Protein AF-A0A2K8U4D6-F1 (afdb_monomer)

Foldseek 3Di:
DKDWDPQADDPPDDPVSVVRTDIDDDPPPPPPPPPPPDPDDDDDDDDDDDPVVVVVCVVCVVVVVVVQPPHDDDDDDDDDDDDDVDDDPVNQVVVQVVVCVVPNPPGDD

Radius of gyration: 23.75 Å; Cα contacts (8 Å, |Δi|>4): 46; chains: 1; bounding box: 46×26×63 Å

Solvent-accessible surface area (backbone atoms only — not comparable to full-atom values): 7484 Å² total; per-residue (Å²): 116,81,44,77,42,96,84,32,48,77,80,92,63,57,85,86,48,49,86,46,54,44,76,39,74,57,80,75,71,76,71,67,71,79,76,71,79,63,85,68,94,69,83,83,88,87,79,91,72,55,78,67,55,52,50,53,49,62,72,43,42,68,59,52,54,62,74,39,66,98,58,87,87,82,89,85,84,84,86,87,86,84,44,92,94,57,76,51,70,68,60,51,51,55,50,31,60,51,37,38,74,78,38,81,88,44,64,86,132

Organism: NCBI:txid1166950

Sequence (109 aa):
MLERTLASAPWPCDLGGAPGVRLRVAPQSVTRPPQIANPGGLRRAVAALETHEVVDLAEAMDELIKAAVGHTLRLSMTVDLDREGGVSEEALAGVNAVLGKVKAGWVLR

Structure (mmCIF, N/CA/C/O backbone):
data_AF-A0A2K8U4D6-F1
#
_entry.id   AF-A0A2K8U4D6-F1
#
loop_
_atom_site.group_PDB
_atom_site.id
_atom_site.type_symbol
_atom_site.label_atom_id
_atom_site.label_alt_id
_atom_site.label_comp_id
_atom_site.label_asym_id
_atom_site.label_entity_id
_atom_site.label_seq_id
_atom_site.pdbx_PDB_ins_code
_atom_site.Cartn_x
_atom_site.Cartn_y
_atom_site.Cartn_z
_atom_site.occupancy
_atom_site.B_iso_or_equiv
_atom_site.auth_seq_id
_atom_site.auth_comp_id
_atom_site.auth_asym_id
_atom_site.auth_atom_id
_atom_site.pdbx_PDB_model_num
ATOM 1 N N . MET A 1 1 ? 6.760 -10.954 -28.968 1.00 49.69 1 MET A N 1
ATOM 2 C CA . MET A 1 1 ? 6.961 -11.847 -30.129 1.00 49.69 1 MET A CA 1
ATOM 3 C C . MET A 1 1 ? 6.772 -11.011 -31.389 1.00 49.69 1 MET A C 1
ATOM 5 O O . MET A 1 1 ? 5.790 -10.280 -31.451 1.00 49.69 1 MET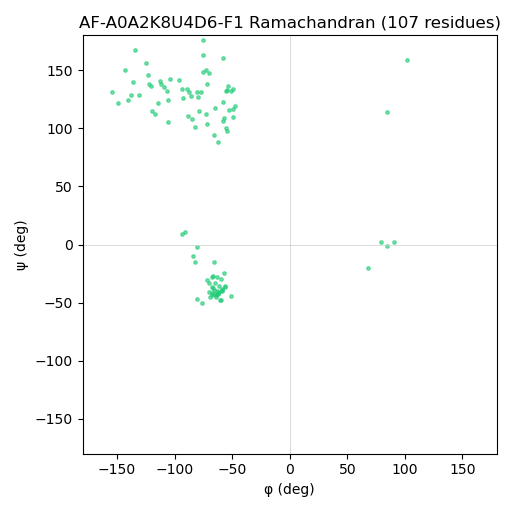 A O 1
ATOM 9 N N . LEU A 1 2 ? 7.741 -10.998 -32.310 1.00 56.66 2 LEU A N 1
ATOM 10 C CA . LEU A 1 2 ? 7.618 -10.273 -33.582 1.00 56.66 2 LEU A CA 1
ATOM 11 C C . LEU A 1 2 ? 7.070 -11.237 -34.631 1.00 56.66 2 LEU A C 1
ATOM 13 O O . LEU A 1 2 ? 7.641 -12.305 -34.835 1.00 56.66 2 LEU A O 1
ATOM 17 N N . GLU A 1 3 ? 5.984 -10.855 -35.294 1.00 66.75 3 GLU A N 1
ATOM 18 C CA . GLU A 1 3 ? 5.353 -11.676 -36.326 1.00 66.75 3 GLU A CA 1
ATOM 19 C C . GLU A 1 3 ? 5.506 -11.012 -37.697 1.00 66.75 3 GLU A C 1
ATOM 21 O O . GLU A 1 3 ? 5.421 -9.785 -37.848 1.00 66.75 3 GLU A O 1
ATOM 26 N N . ARG A 1 4 ? 5.760 -11.833 -38.721 1.00 63.94 4 ARG A N 1
ATOM 27 C CA . ARG A 1 4 ? 5.846 -11.366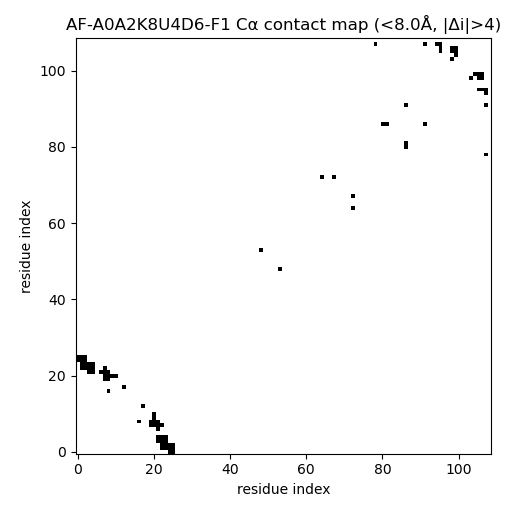 -40.108 1.00 63.94 4 ARG A CA 1
ATOM 28 C C . ARG A 1 4 ? 4.441 -11.124 -40.639 1.00 63.94 4 ARG A C 1
ATOM 30 O O . ARG A 1 4 ? 3.563 -11.972 -40.524 1.00 63.94 4 ARG A O 1
ATOM 37 N N . THR A 1 5 ? 4.237 -9.963 -41.248 1.00 62.34 5 THR A N 1
ATOM 38 C CA . THR A 1 5 ? 2.986 -9.676 -41.958 1.00 62.34 5 THR A CA 1
ATOM 39 C C . THR A 1 5 ? 2.913 -10.464 -43.270 1.00 62.34 5 THR A C 1
ATOM 41 O O . THR A 1 5 ? 3.942 -10.732 -43.885 1.00 62.34 5 THR A O 1
ATOM 44 N N . LEU A 1 6 ? 1.703 -10.810 -43.726 1.00 64.38 6 LEU A N 1
ATOM 45 C CA . LEU A 1 6 ? 1.466 -11.563 -44.975 1.00 64.38 6 LEU A CA 1
ATOM 46 C C . LEU A 1 6 ? 2.065 -10.895 -46.229 1.00 64.38 6 LEU A C 1
ATOM 48 O O . LEU A 1 6 ? 2.363 -11.578 -47.200 1.00 64.38 6 LEU A O 1
ATOM 52 N N . ALA A 1 7 ? 2.267 -9.575 -46.198 1.00 67.50 7 ALA A N 1
ATOM 53 C CA . ALA A 1 7 ? 2.873 -8.800 -47.282 1.00 67.50 7 ALA A CA 1
ATOM 54 C C . ALA A 1 7 ? 4.396 -8.599 -47.124 1.00 67.50 7 ALA A C 1
ATOM 56 O O . ALA A 1 7 ? 4.983 -7.779 -47.828 1.00 67.50 7 ALA A O 1
ATOM 57 N N . SER A 1 8 ? 5.031 -9.273 -46.161 1.00 72.69 8 SER A N 1
ATOM 58 C CA . SER A 1 8 ? 6.462 -9.133 -45.887 1.00 72.69 8 SER A CA 1
ATOM 59 C C . SER A 1 8 ? 7.286 -9.968 -46.865 1.00 72.69 8 SER A C 1
ATOM 61 O O . SER A 1 8 ? 7.033 -11.163 -47.035 1.00 72.69 8 SER A O 1
ATOM 63 N N . ALA A 1 9 ? 8.304 -9.352 -47.468 1.00 75.44 9 ALA A N 1
ATOM 64 C CA . ALA A 1 9 ? 9.280 -10.050 -48.299 1.00 75.44 9 ALA A CA 1
ATOM 65 C C . ALA A 1 9 ? 9.998 -11.179 -47.513 1.00 75.44 9 ALA A C 1
ATOM 67 O O . ALA A 1 9 ? 9.962 -11.193 -46.274 1.00 75.44 9 ALA A O 1
ATOM 68 N N . PRO A 1 10 ? 10.617 -12.163 -48.197 1.00 73.69 10 PRO A N 1
ATOM 69 C CA . PRO A 1 10 ? 11.362 -13.247 -47.558 1.00 73.69 10 PRO A CA 1
ATOM 70 C C . PRO A 1 10 ? 12.430 -12.717 -46.596 1.00 73.69 10 PRO A C 1
ATOM 72 O O . PRO A 1 10 ? 13.154 -11.788 -46.927 1.00 73.69 10 PRO A O 1
ATOM 75 N N . TRP A 1 11 ? 12.536 -13.326 -45.415 1.00 72.12 11 TRP A N 1
ATOM 76 C CA . TRP A 1 11 ? 13.659 -13.147 -44.496 1.00 72.12 11 TRP A CA 1
ATOM 77 C C . TRP A 1 11 ? 14.278 -14.526 -44.230 1.00 72.12 11 TRP A C 1
ATOM 79 O O . TRP A 1 11 ? 13.500 -15.467 -44.021 1.00 72.12 11 TRP A O 1
ATOM 89 N N . PRO A 1 12 ? 15.615 -14.672 -44.191 1.00 76.25 12 PRO A N 1
ATOM 90 C CA . PRO A 1 12 ? 16.633 -13.626 -44.374 1.00 76.25 12 PRO A CA 1
ATOM 91 C C . PRO A 1 12 ? 16.729 -13.095 -45.817 1.00 76.25 12 PRO A C 1
ATOM 93 O O . PRO A 1 12 ? 16.488 -13.837 -46.765 1.00 76.25 12 PRO A O 1
ATOM 96 N N . CYS A 1 13 ? 17.068 -11.810 -45.971 1.00 75.88 13 CYS A N 1
ATOM 97 C CA . CYS A 1 13 ? 17.332 -11.155 -47.259 1.00 75.88 13 CYS A CA 1
ATOM 98 C C . CYS A 1 13 ? 18.600 -10.290 -47.194 1.00 75.88 13 CYS A C 1
ATOM 100 O O . CYS A 1 13 ? 19.121 -10.011 -46.114 1.00 75.88 13 CYS A O 1
ATOM 102 N N . ASP A 1 14 ? 19.088 -9.863 -48.356 1.00 78.81 14 ASP A N 1
ATOM 103 C CA . ASP A 1 14 ? 20.194 -8.918 -48.481 1.00 78.81 14 ASP A CA 1
ATOM 104 C C . ASP A 1 14 ? 19.762 -7.470 -48.155 1.00 78.81 14 ASP A C 1
ATOM 106 O O . ASP A 1 14 ? 18.590 -7.177 -47.895 1.00 78.81 14 ASP A O 1
ATOM 110 N N . LEU A 1 15 ? 20.724 -6.540 -48.164 1.00 71.31 15 LEU A N 1
ATOM 111 C CA . LEU A 1 15 ? 20.482 -5.114 -47.894 1.00 71.31 15 LEU A CA 1
ATOM 112 C C . LEU A 1 15 ? 19.498 -4.478 -48.891 1.00 71.31 15 LEU A C 1
ATOM 114 O O . LEU A 1 15 ? 18.761 -3.569 -48.514 1.00 71.31 15 LEU A O 1
ATOM 118 N N . GLY A 1 16 ? 19.449 -4.970 -50.134 1.00 76.88 16 GLY A N 1
ATOM 119 C CA . GLY A 1 16 ? 18.500 -4.511 -51.152 1.00 76.88 16 GLY A CA 1
ATOM 120 C C . GLY A 1 16 ? 17.053 -4.929 -50.870 1.00 76.88 16 GLY A C 1
ATOM 121 O O . GLY A 1 16 ? 16.130 -4.170 -51.161 1.00 76.88 16 GLY A O 1
ATOM 122 N N . GLY A 1 17 ? 16.845 -6.100 -50.259 1.00 73.06 17 GLY A N 1
ATOM 123 C CA . GLY A 1 17 ? 15.527 -6.615 -49.871 1.00 73.06 17 GLY A CA 1
ATOM 124 C C . GLY A 1 17 ? 14.982 -6.078 -48.541 1.00 73.06 17 GLY A C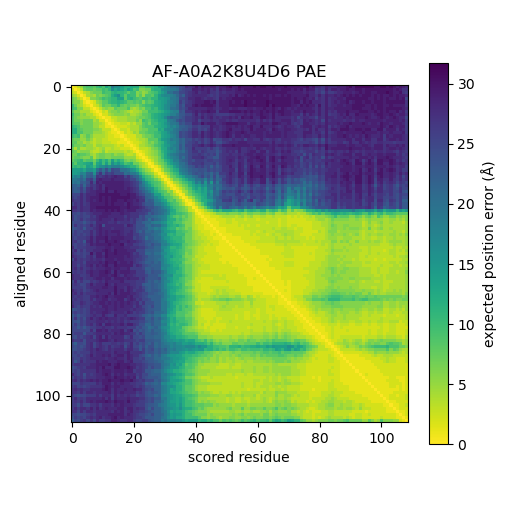 1
ATOM 125 O O . GLY A 1 17 ? 13.778 -6.181 -48.288 1.00 73.06 17 GLY A O 1
ATOM 126 N N . ALA A 1 18 ? 15.832 -5.459 -47.71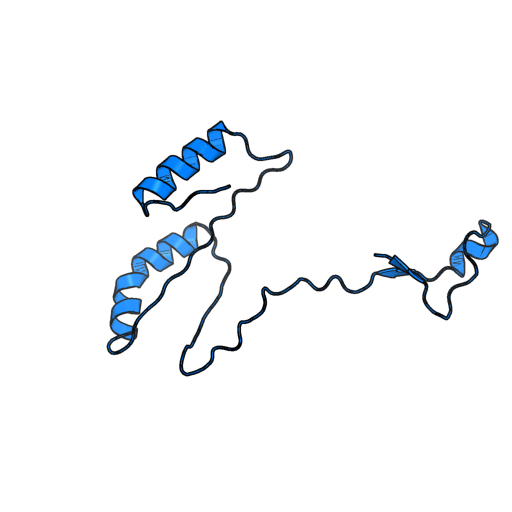3 1.00 76.88 18 ALA A N 1
ATOM 127 C CA . ALA A 1 18 ? 15.480 -4.929 -46.394 1.00 76.88 18 ALA A CA 1
ATOM 128 C C . ALA A 1 18 ? 14.234 -4.010 -46.356 1.00 76.88 18 ALA A C 1
ATOM 130 O O . ALA A 1 18 ? 13.388 -4.224 -45.483 1.00 76.88 18 ALA A O 1
ATOM 131 N N . PRO A 1 19 ? 14.030 -3.038 -47.276 1.00 74.94 19 PRO A N 1
ATOM 132 C CA . PRO A 1 19 ? 12.841 -2.176 -47.237 1.00 74.94 19 PRO A CA 1
ATOM 133 C C . PRO A 1 19 ? 11.516 -2.922 -47.490 1.00 74.94 19 PRO A C 1
ATOM 135 O O . PRO A 1 19 ? 10.446 -2.388 -47.195 1.00 74.94 19 PRO A O 1
ATOM 138 N N . GLY A 1 20 ? 11.557 -4.155 -48.012 1.00 75.12 20 GLY A N 1
ATOM 139 C CA . GLY A 1 20 ? 10.382 -5.013 -48.204 1.00 75.12 20 GLY A CA 1
ATOM 140 C C . GLY A 1 20 ? 9.973 -5.819 -46.964 1.00 75.12 20 GLY A C 1
ATOM 141 O O . GLY A 1 20 ? 8.897 -6.426 -46.951 1.00 75.12 20 GLY A O 1
ATOM 142 N N . VAL A 1 21 ? 10.799 -5.837 -45.913 1.00 76.31 21 VAL A N 1
ATOM 143 C CA . VAL A 1 21 ? 10.546 -6.613 -44.694 1.00 76.31 21 VAL A CA 1
ATOM 144 C C . VAL A 1 21 ? 9.657 -5.809 -43.749 1.00 76.31 21 VAL A C 1
ATOM 146 O O . VAL A 1 21 ? 10.074 -4.837 -43.125 1.00 76.31 21 VAL A O 1
ATOM 149 N N . ARG A 1 22 ? 8.399 -6.237 -43.616 1.00 74.75 22 ARG A N 1
ATOM 150 C CA . ARG A 1 22 ? 7.400 -5.605 -42.744 1.00 74.75 22 ARG A CA 1
ATOM 151 C C . ARG A 1 22 ? 7.166 -6.454 -41.500 1.00 74.75 22 ARG A C 1
ATOM 153 O O . ARG A 1 22 ? 6.513 -7.503 -41.562 1.00 74.75 22 ARG A O 1
ATOM 160 N N . LEU A 1 23 ? 7.699 -5.991 -40.373 1.00 72.12 23 LEU A N 1
ATOM 161 C CA . LEU A 1 23 ? 7.506 -6.600 -39.060 1.00 72.12 23 LEU A CA 1
ATOM 162 C C . LEU A 1 23 ? 6.333 -5.929 -38.349 1.00 72.12 23 LEU A C 1
ATOM 164 O O . LEU A 1 23 ? 6.237 -4.703 -38.318 1.00 72.12 23 LEU A O 1
ATOM 168 N N . ARG A 1 24 ? 5.444 -6.734 -37.765 1.00 65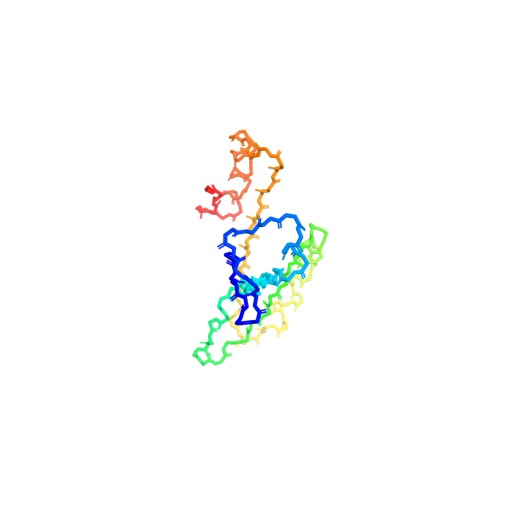.19 24 ARG A N 1
ATOM 169 C CA . ARG A 1 24 ? 4.429 -6.240 -36.839 1.00 65.19 24 ARG A CA 1
ATOM 170 C C . ARG A 1 24 ? 4.850 -6.638 -35.435 1.00 65.19 24 ARG A C 1
ATOM 172 O O . ARG A 1 24 ? 5.061 -7.814 -35.141 1.00 65.19 24 ARG A O 1
ATOM 179 N N . VAL A 1 25 ? 4.956 -5.648 -34.560 1.00 61.28 25 VAL A N 1
ATOM 180 C CA . VAL A 1 25 ? 4.944 -5.906 -33.123 1.00 61.28 25 VAL A CA 1
ATOM 181 C C . VAL A 1 25 ? 3.500 -6.262 -32.799 1.00 61.28 25 VAL A C 1
ATOM 183 O O . VAL A 1 25 ? 2.606 -5.432 -32.988 1.00 61.28 25 VAL A O 1
ATOM 186 N N . ALA A 1 26 ? 3.245 -7.517 -32.415 1.00 57.59 26 ALA A N 1
ATOM 187 C CA . ALA A 1 26 ? 1.948 -7.877 -31.856 1.00 57.59 26 ALA A CA 1
ATOM 188 C C . ALA A 1 26 ? 1.656 -6.877 -30.728 1.00 57.59 26 ALA A C 1
ATOM 190 O O . ALA A 1 26 ? 2.580 -6.614 -29.949 1.00 57.59 26 ALA A O 1
ATOM 191 N N . PRO A 1 27 ? 0.454 -6.270 -30.658 1.00 53.22 27 PRO A N 1
ATOM 192 C CA . PRO A 1 27 ? 0.137 -5.380 -29.556 1.00 53.22 27 PRO A CA 1
ATOM 193 C C . PRO A 1 27 ? 0.437 -6.166 -28.291 1.00 53.22 27 PRO A C 1
ATOM 195 O O . PRO A 1 27 ? -0.149 -7.227 -28.071 1.00 53.22 27 PRO A O 1
ATOM 198 N N . GLN A 1 28 ? 1.415 -5.699 -27.511 1.00 49.56 28 GLN A N 1
ATOM 199 C CA . GLN A 1 28 ? 1.542 -6.188 -26.157 1.00 49.56 28 GLN A CA 1
ATOM 200 C C . GLN A 1 28 ? 0.189 -5.865 -25.554 1.00 49.56 28 GLN A C 1
ATOM 202 O O . GLN A 1 28 ? -0.165 -4.696 -25.393 1.00 49.56 28 GLN A O 1
ATOM 207 N N . SER A 1 29 ? -0.617 -6.895 -25.314 1.00 48.88 29 SER A N 1
ATOM 208 C CA . SER A 1 29 ? -1.657 -6.775 -24.325 1.00 48.88 29 SER A CA 1
ATOM 209 C C . SER A 1 29 ? -0.898 -6.351 -23.081 1.00 48.88 29 SER A C 1
ATOM 211 O O . SER A 1 29 ? -0.244 -7.171 -22.438 1.00 48.88 29 SER A O 1
ATOM 213 N N . VAL A 1 30 ? -0.923 -5.053 -22.773 1.00 48.50 30 VAL A N 1
ATOM 214 C CA . VAL A 1 30 ? -0.878 -4.635 -21.386 1.00 48.50 30 VAL A CA 1
ATOM 215 C C . VAL A 1 30 ? -2.041 -5.412 -20.816 1.00 48.50 30 VAL A C 1
ATOM 217 O O . VAL A 1 30 ? -3.201 -5.102 -21.094 1.00 48.50 30 VAL A O 1
ATOM 220 N N . THR A 1 31 ? -1.728 -6.546 -20.199 1.00 45.97 31 THR A N 1
ATOM 221 C CA . THR A 1 31 ? -2.697 -7.356 -19.499 1.00 45.97 31 THR A CA 1
ATOM 222 C C . THR A 1 31 ? -3.172 -6.438 -18.395 1.00 45.97 31 THR A C 1
ATOM 224 O O . THR A 1 31 ? -2.594 -6.401 -17.314 1.00 45.97 31 THR A O 1
ATOM 227 N N . ARG A 1 32 ? -4.200 -5.628 -18.682 1.00 51.72 32 ARG A N 1
ATOM 228 C CA . ARG A 1 32 ? -5.070 -5.103 -17.646 1.00 51.72 32 ARG A CA 1
ATOM 229 C C . ARG A 1 32 ? -5.386 -6.349 -16.824 1.00 51.72 32 ARG A C 1
ATOM 231 O O . ARG A 1 32 ? -5.881 -7.312 -17.426 1.00 51.72 32 ARG A O 1
ATOM 238 N N . PRO A 1 33 ? -5.028 -6.392 -15.528 1.00 57.62 33 PRO A N 1
ATOM 239 C CA . PRO A 1 33 ? -5.315 -7.560 -14.717 1.00 57.62 33 PRO A CA 1
ATOM 240 C C . PRO A 1 33 ? -6.787 -7.897 -14.945 1.00 57.62 33 PRO A C 1
ATOM 242 O O . PRO A 1 33 ? -7.594 -6.958 -15.020 1.00 57.62 33 PRO A O 1
ATOM 245 N N . PRO A 1 34 ? -7.129 -9.178 -15.178 1.00 47.97 34 PRO A N 1
ATOM 246 C CA . PRO A 1 34 ? -8.470 -9.558 -15.581 1.00 47.97 34 PRO A CA 1
ATOM 247 C C . PRO A 1 34 ? -9.440 -8.880 -14.626 1.00 47.97 34 PRO A C 1
ATOM 249 O O . PRO A 1 34 ? -9.385 -9.092 -13.412 1.00 47.97 34 PRO A O 1
ATOM 252 N N . GLN A 1 35 ? -10.274 -7.986 -15.161 1.00 58.16 35 GLN A N 1
ATOM 253 C CA . GLN A 1 35 ? -11.370 -7.434 -14.390 1.00 58.16 35 GLN A CA 1
ATOM 254 C C . GLN A 1 35 ? -12.278 -8.625 -14.144 1.00 58.16 35 GLN A C 1
ATOM 256 O O . GLN A 1 35 ? -13.048 -9.004 -15.020 1.00 58.16 35 GLN A O 1
ATOM 261 N N . ILE A 1 36 ? -12.092 -9.276 -12.993 1.00 57.34 36 ILE A N 1
ATOM 262 C CA . ILE A 1 36 ? -12.962 -10.341 -12.518 1.00 57.34 36 ILE A CA 1
ATOM 263 C C . ILE A 1 36 ? -14.366 -9.764 -12.646 1.00 57.34 36 ILE A C 1
ATOM 265 O O . ILE A 1 36 ? -14.697 -8.798 -11.953 1.00 57.34 36 ILE A O 1
ATOM 269 N N . ALA A 1 37 ? -15.142 -10.283 -13.597 1.00 52.44 37 ALA A N 1
ATOM 270 C CA . ALA A 1 37 ? -16.544 -9.950 -13.721 1.00 52.44 37 ALA A CA 1
ATOM 271 C C . ALA A 1 37 ? -17.162 -10.326 -12.377 1.00 52.44 37 ALA A C 1
ATOM 273 O O . ALA A 1 37 ? -17.224 -11.507 -12.043 1.00 52.44 37 ALA A O 1
ATOM 274 N N . ASN A 1 38 ? -17.491 -9.330 -11.551 1.00 56.59 38 ASN A N 1
ATOM 275 C CA . ASN A 1 38 ? -18.022 -9.601 -10.224 1.00 56.59 38 ASN A CA 1
ATOM 276 C C . ASN A 1 38 ? -19.376 -10.296 -10.396 1.00 56.59 38 ASN A C 1
ATOM 278 O O . ASN A 1 38 ? -20.300 -9.679 -10.937 1.00 56.59 38 ASN A O 1
ATOM 282 N N . PRO A 1 39 ? -19.533 -11.542 -9.926 1.00 52.72 39 PRO A N 1
ATOM 283 C CA . PRO A 1 39 ? -20.841 -12.151 -9.822 1.00 52.72 39 PRO A CA 1
ATOM 284 C C . PRO A 1 39 ? -21.560 -11.449 -8.661 1.00 52.72 39 PRO A C 1
ATOM 286 O O . PRO A 1 39 ? -21.238 -11.677 -7.501 1.00 52.72 39 PRO A O 1
ATOM 289 N N . GLY A 1 40 ? -22.494 -10.548 -8.976 1.00 56.78 40 GLY A N 1
ATOM 290 C CA . GLY A 1 40 ? -23.439 -9.960 -8.018 1.00 56.78 40 GLY A CA 1
ATOM 291 C C . GLY A 1 40 ? -22.936 -8.747 -7.220 1.00 56.78 40 GLY A C 1
ATOM 292 O O . GLY A 1 40 ? -22.061 -8.855 -6.369 1.00 56.78 40 GLY A O 1
ATOM 293 N N . GLY A 1 41 ? -23.544 -7.578 -7.457 1.00 73.81 41 GLY A N 1
ATOM 294 C CA . GLY A 1 41 ? -23.605 -6.435 -6.524 1.00 73.81 41 GLY A CA 1
ATOM 295 C C . GLY A 1 41 ? -22.316 -5.665 -6.189 1.00 73.81 41 GLY A C 1
ATOM 296 O O . GLY A 1 41 ? -22.404 -4.514 -5.768 1.00 73.81 41 GLY A O 1
ATOM 297 N N . LEU A 1 42 ? -21.125 -6.235 -6.383 1.00 80.38 42 LEU A N 1
ATOM 298 C CA . LEU A 1 42 ? -19.865 -5.613 -5.969 1.00 80.38 42 LEU A CA 1
ATOM 299 C C . LEU A 1 42 ? -19.417 -4.522 -6.957 1.00 80.38 42 LEU A C 1
ATOM 301 O O . LEU A 1 42 ? -19.046 -4.807 -8.101 1.00 80.38 42 LEU A O 1
ATOM 305 N N . ARG A 1 43 ? -19.381 -3.269 -6.490 1.00 87.12 43 ARG A N 1
ATOM 306 C CA . ARG A 1 43 ? -18.746 -2.139 -7.187 1.00 87.12 43 ARG A CA 1
ATOM 307 C C . ARG A 1 43 ? -17.277 -2.048 -6.767 1.00 87.12 43 ARG A C 1
ATOM 309 O O . ARG A 1 43 ? -16.969 -2.154 -5.585 1.00 87.12 43 ARG A O 1
ATOM 316 N N . ARG A 1 44 ? -16.368 -1.881 -7.732 1.00 88.88 44 ARG A N 1
ATOM 317 C CA . ARG A 1 44 ? -14.919 -1.794 -7.492 1.00 88.88 44 ARG A CA 1
ATOM 318 C C . ARG A 1 44 ? -14.343 -0.579 -8.213 1.00 88.88 44 ARG A C 1
ATOM 320 O O . ARG A 1 44 ? -14.542 -0.453 -9.418 1.00 88.88 44 ARG A O 1
ATOM 327 N N . ALA A 1 45 ? -13.604 0.250 -7.482 1.00 89.88 45 ALA A N 1
ATOM 328 C CA . ALA A 1 45 ? -12.726 1.284 -8.024 1.00 89.88 45 ALA A CA 1
ATOM 329 C C . ALA A 1 45 ? -11.266 0.812 -7.910 1.00 89.88 45 ALA A C 1
ATOM 331 O O . ALA A 1 45 ? -10.921 0.129 -6.946 1.00 89.88 45 ALA A O 1
ATOM 332 N N . VAL A 1 46 ? -10.436 1.117 -8.911 1.00 90.38 46 VAL A N 1
ATOM 333 C CA . VAL A 1 46 ? -9.003 0.774 -8.945 1.00 90.38 46 VAL A CA 1
ATOM 334 C C . VAL A 1 46 ? -8.243 1.979 -9.487 1.00 90.38 46 VAL A C 1
ATOM 336 O O . VAL A 1 46 ? -8.604 2.485 -10.548 1.00 90.38 46 VAL A O 1
ATOM 339 N N . ALA A 1 47 ? -7.203 2.403 -8.775 1.00 91.19 47 ALA A N 1
ATOM 340 C CA . ALA A 1 47 ? -6.294 3.472 -9.170 1.00 91.19 47 ALA A CA 1
ATOM 341 C C . ALA A 1 47 ? -4.865 3.113 -8.734 1.00 91.19 47 ALA A C 1
ATOM 343 O O . ALA A 1 47 ? -4.689 2.386 -7.755 1.00 91.19 47 ALA A O 1
ATOM 344 N N . ALA A 1 48 ? -3.869 3.597 -9.476 1.00 91.50 48 ALA A N 1
ATOM 345 C CA . ALA A 1 48 ? -2.494 3.664 -8.994 1.00 91.50 48 ALA A CA 1
ATOM 346 C C . ALA A 1 48 ? -2.364 4.975 -8.217 1.00 91.50 48 ALA A C 1
ATOM 348 O O . ALA A 1 48 ? -2.772 6.006 -8.743 1.00 91.50 48 ALA A O 1
ATOM 349 N N . LEU A 1 49 ? -1.872 4.904 -6.982 1.00 91.88 49 LEU A N 1
ATOM 350 C CA . LEU A 1 49 ? -1.736 6.060 -6.102 1.00 91.88 49 LEU A CA 1
ATOM 351 C C . LEU A 1 49 ? -0.259 6.369 -5.887 1.00 91.88 49 LEU A C 1
ATOM 353 O O . LEU A 1 49 ? 0.542 5.456 -5.663 1.00 91.88 49 LEU A O 1
ATOM 357 N N . GLU A 1 50 ? 0.084 7.648 -5.911 1.00 93.06 50 GLU A N 1
ATOM 358 C CA . GLU A 1 50 ? 1.356 8.138 -5.400 1.00 93.06 50 GLU A CA 1
ATOM 359 C C . GLU A 1 50 ? 1.359 8.170 -3.864 1.00 93.06 50 GLU A C 1
ATOM 361 O O . GLU A 1 50 ? 0.318 8.151 -3.207 1.00 93.06 50 GLU A O 1
ATOM 366 N N . THR A 1 51 ? 2.547 8.259 -3.259 1.00 89.38 51 THR A N 1
ATOM 367 C CA . THR A 1 51 ? 2.699 8.250 -1.794 1.00 89.38 51 THR A CA 1
ATOM 368 C C . THR A 1 51 ? 1.882 9.344 -1.102 1.00 89.38 51 THR A C 1
ATOM 370 O O . THR A 1 51 ? 1.349 9.100 -0.023 1.00 89.38 51 THR A O 1
ATOM 373 N N . HIS A 1 52 ? 1.768 10.532 -1.706 1.00 94.62 52 HIS A N 1
ATOM 374 C CA . HIS A 1 52 ? 0.994 11.635 -1.132 1.00 94.62 52 HIS A CA 1
ATOM 375 C C . HIS A 1 52 ? -0.517 11.349 -1.165 1.00 94.62 52 HIS A C 1
ATOM 377 O O . HIS A 1 52 ? -1.188 11.518 -0.154 1.00 94.62 52 HIS A O 1
ATOM 383 N N . GLU A 1 53 ? -1.026 10.772 -2.255 1.00 93.31 53 GLU A N 1
ATOM 384 C CA . GLU A 1 53 ? -2.442 10.404 -2.388 1.00 93.31 53 GLU A CA 1
ATOM 385 C C . GLU A 1 53 ? -2.853 9.280 -1.420 1.00 93.31 53 GLU A C 1
ATOM 387 O O . GLU A 1 53 ? -4.013 9.184 -1.021 1.00 93.31 53 GLU A O 1
ATOM 392 N N . VAL A 1 54 ? -1.914 8.418 -1.007 1.00 92.44 54 VAL A N 1
ATOM 393 C CA . VAL A 1 54 ? -2.164 7.416 0.047 1.00 92.44 54 VAL A CA 1
ATOM 394 C C . VAL A 1 54 ? -2.381 8.085 1.407 1.00 92.44 54 VAL A C 1
ATOM 396 O O . VAL A 1 54 ? -3.206 7.611 2.191 1.00 92.44 54 VAL A O 1
ATOM 399 N N . VAL A 1 55 ? -1.666 9.176 1.693 1.00 94.06 55 VAL A N 1
ATOM 400 C CA . VAL A 1 55 ? -1.872 9.967 2.916 1.00 94.06 55 VAL A CA 1
ATOM 401 C C . VAL A 1 55 ? -3.214 10.691 2.846 1.00 94.06 55 VAL A C 1
ATOM 403 O O . VAL A 1 55 ? -3.997 10.577 3.786 1.00 94.06 55 VAL A O 1
ATOM 406 N N . ASP A 1 56 ? -3.536 11.311 1.711 1.00 96.00 56 ASP A N 1
ATOM 407 C CA . ASP A 1 56 ? -4.833 11.964 1.497 1.00 96.00 56 ASP A CA 1
ATOM 408 C C . ASP A 1 56 ? -5.999 10.969 1.656 1.00 96.00 56 ASP A C 1
ATOM 410 O O . ASP A 1 56 ? -7.014 11.263 2.292 1.00 96.00 56 ASP A O 1
ATOM 414 N N . LEU A 1 57 ? -5.844 9.737 1.149 1.00 93.81 57 LEU A N 1
ATOM 415 C CA . LEU A 1 57 ? -6.815 8.662 1.361 1.00 93.81 57 LEU A CA 1
ATOM 416 C C . LEU A 1 57 ? -6.968 8.320 2.847 1.00 93.81 57 LEU A C 1
ATOM 418 O O . LEU A 1 57 ? -8.089 8.076 3.292 1.00 93.81 57 LEU A O 1
ATOM 422 N N . ALA A 1 58 ? -5.870 8.290 3.609 1.00 94.00 58 ALA A N 1
ATOM 423 C CA . ALA A 1 58 ? -5.903 8.029 5.045 1.00 94.00 58 ALA A CA 1
ATOM 424 C C . ALA A 1 58 ? -6.681 9.116 5.804 1.00 94.00 58 ALA A C 1
ATOM 426 O O . ALA A 1 58 ? -7.466 8.782 6.692 1.00 94.00 58 ALA A O 1
ATOM 427 N N . GLU A 1 59 ? -6.525 10.386 5.424 1.00 97.00 59 GLU A N 1
ATOM 428 C CA . GLU A 1 59 ? -7.282 11.509 5.995 1.00 97.00 59 GLU A CA 1
ATOM 429 C C . GLU A 1 59 ? -8.777 11.438 5.642 1.00 97.00 59 GLU A C 1
ATOM 431 O O . GLU A 1 59 ? -9.634 11.691 6.488 1.00 97.00 59 GLU A O 1
ATOM 436 N N . ALA A 1 60 ? -9.108 11.002 4.423 1.00 96.25 60 ALA A N 1
ATOM 437 C CA . ALA A 1 60 ? -10.487 10.860 3.954 1.00 96.25 60 ALA A CA 1
ATOM 438 C C . ALA A 1 60 ? -11.199 9.571 4.429 1.00 96.25 60 ALA A C 1
ATOM 440 O O . ALA A 1 60 ? -12.379 9.364 4.119 1.00 96.25 60 ALA A O 1
ATOM 441 N N . MET A 1 61 ? -10.527 8.681 5.175 1.00 95.12 61 MET A N 1
ATOM 442 C CA . MET A 1 61 ? -11.075 7.365 5.540 1.00 95.12 61 MET A CA 1
ATOM 443 C C . MET A 1 61 ? -12.385 7.443 6.330 1.00 95.12 61 MET A C 1
ATOM 445 O O . MET A 1 61 ? -13.296 6.649 6.083 1.00 95.12 61 MET A O 1
ATOM 449 N N . ASP A 1 62 ? -12.511 8.399 7.249 1.00 95.81 62 ASP A N 1
ATOM 450 C CA . ASP A 1 62 ? -13.725 8.558 8.055 1.00 95.81 62 ASP A CA 1
ATOM 451 C C . ASP A 1 62 ? -14.932 8.963 7.201 1.00 95.81 62 ASP A C 1
ATOM 453 O O . ASP A 1 62 ? -16.049 8.483 7.415 1.00 95.81 62 ASP A O 1
ATOM 457 N N . GLU A 1 63 ? -14.721 9.830 6.211 1.00 97.00 63 GLU A N 1
ATOM 458 C CA . GLU A 1 63 ? -15.756 10.226 5.255 1.00 97.00 63 GLU A CA 1
ATOM 459 C C . GLU A 1 63 ? -16.147 9.057 4.352 1.00 97.00 63 GLU A C 1
ATOM 461 O O . GLU A 1 63 ? -17.338 8.809 4.144 1.00 97.00 63 GLU A O 1
ATOM 466 N N . LEU A 1 64 ? -15.165 8.275 3.895 1.00 94.62 64 LEU A N 1
ATOM 467 C CA . LEU A 1 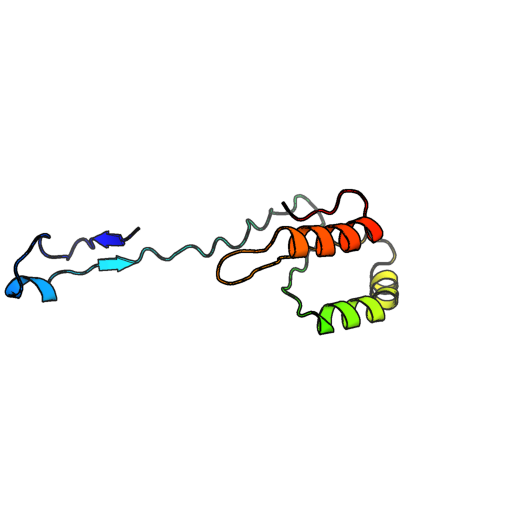64 ? -15.401 7.082 3.086 1.00 94.62 64 LEU A CA 1
ATOM 468 C C . LEU A 1 64 ? -16.214 6.024 3.849 1.00 94.62 64 LEU A C 1
ATOM 470 O O . LEU A 1 64 ? -17.147 5.442 3.292 1.00 94.62 64 LEU A O 1
ATOM 474 N N . ILE A 1 65 ? -15.909 5.795 5.131 1.00 94.19 65 ILE A N 1
ATOM 475 C CA . ILE A 1 65 ? -16.662 4.870 5.993 1.00 94.19 65 ILE A CA 1
ATOM 476 C C . ILE A 1 65 ? -18.102 5.362 6.186 1.00 94.19 65 ILE A C 1
ATOM 478 O O . ILE A 1 65 ? -19.036 4.567 6.064 1.00 94.19 65 ILE A O 1
ATOM 482 N N . LYS A 1 66 ? -18.304 6.664 6.431 1.00 96.25 66 LYS A N 1
ATOM 483 C CA . LYS A 1 66 ? -19.645 7.269 6.549 1.00 96.25 66 LYS A CA 1
ATOM 484 C C . LYS A 1 66 ? -20.445 7.149 5.249 1.00 96.25 66 LYS A C 1
ATOM 486 O O . LYS A 1 66 ? -21.628 6.823 5.291 1.00 96.25 66 LYS A O 1
ATOM 491 N N . ALA A 1 67 ? -19.809 7.366 4.101 1.00 95.56 67 ALA A N 1
ATOM 492 C CA . ALA A 1 67 ? -20.449 7.231 2.793 1.00 95.56 67 ALA A CA 1
ATOM 493 C C . ALA A 1 67 ? -20.825 5.774 2.466 1.00 95.56 67 ALA A C 1
ATOM 495 O O . ALA A 1 67 ? -21.782 5.531 1.733 1.00 95.56 67 ALA A O 1
ATOM 496 N N . ALA A 1 68 ? -20.098 4.803 3.025 1.00 93.38 68 ALA A N 1
ATOM 497 C CA . ALA A 1 68 ? -20.336 3.375 2.834 1.00 93.38 68 ALA A CA 1
ATOM 498 C C . ALA A 1 68 ? -21.283 2.746 3.880 1.00 93.38 68 ALA A C 1
ATOM 500 O O . ALA A 1 68 ? -21.395 1.518 3.928 1.00 93.38 68 ALA A O 1
ATOM 501 N N . VAL A 1 69 ? -21.966 3.538 4.719 1.00 93.56 69 VAL A N 1
ATOM 502 C CA . VAL A 1 69 ? -22.892 3.024 5.746 1.00 93.56 69 VAL A CA 1
ATOM 503 C C . VAL A 1 69 ? -23.948 2.103 5.127 1.00 93.56 69 VAL A C 1
ATOM 505 O O . VAL A 1 69 ? -24.566 2.418 4.115 1.00 93.56 69 VAL A O 1
ATOM 508 N N . GLY A 1 70 ? -24.153 0.941 5.751 1.00 91.06 70 GLY A N 1
ATOM 509 C CA . GLY A 1 70 ? -25.047 -0.104 5.240 1.00 91.06 70 GLY A CA 1
ATOM 510 C C . GLY A 1 70 ? -24.400 -1.048 4.217 1.00 91.06 70 GLY A C 1
ATOM 511 O O . GLY A 1 70 ? -25.043 -2.004 3.784 1.00 91.06 70 GLY A O 1
ATOM 512 N N . HIS A 1 71 ? -23.126 -0.839 3.872 1.00 91.94 71 HIS A N 1
ATOM 513 C CA . HIS A 1 71 ? -22.352 -1.697 2.979 1.00 91.94 71 HIS A CA 1
ATOM 514 C C . HIS A 1 71 ? -21.053 -2.183 3.634 1.00 91.94 71 HIS A C 1
ATOM 516 O O . HIS A 1 71 ? -20.508 -1.570 4.548 1.00 91.94 71 HIS A O 1
ATOM 522 N N . THR A 1 72 ? -20.526 -3.310 3.150 1.00 88.56 72 THR A N 1
ATOM 523 C CA . THR A 1 72 ? -19.206 -3.800 3.563 1.00 88.56 72 THR A CA 1
ATOM 524 C C . THR A 1 72 ? -18.130 -3.201 2.666 1.00 88.56 72 THR A C 1
ATOM 526 O O . THR A 1 72 ? -18.021 -3.564 1.492 1.00 88.56 72 THR A O 1
ATOM 529 N N . LEU A 1 73 ? -17.306 -2.316 3.225 1.00 89.44 73 LEU A N 1
ATOM 530 C CA . LEU A 1 73 ? -16.147 -1.764 2.532 1.00 89.44 73 LEU A CA 1
ATOM 531 C C . LEU A 1 73 ? -14.980 -2.764 2.572 1.00 89.44 73 LEU A C 1
ATOM 533 O O . LEU A 1 73 ? -14.584 -3.232 3.639 1.00 89.44 73 LEU A O 1
ATOM 537 N N . ARG A 1 74 ? -14.416 -3.096 1.406 1.00 89.94 74 ARG A N 1
ATOM 538 C CA . ARG A 1 74 ? -13.208 -3.926 1.285 1.00 89.94 74 ARG A CA 1
ATOM 539 C C . ARG A 1 74 ? -12.116 -3.127 0.591 1.00 89.94 74 ARG A C 1
ATOM 541 O O . ARG A 1 74 ? -12.233 -2.838 -0.596 1.00 89.94 74 ARG A O 1
ATOM 548 N N . LEU A 1 75 ? -11.044 -2.848 1.322 1.00 89.88 75 LEU A N 1
ATOM 549 C CA . LEU A 1 75 ? -9.838 -2.216 0.798 1.00 89.88 75 LEU A CA 1
ATOM 550 C C . LEU A 1 75 ? -8.802 -3.291 0.458 1.00 89.88 75 LEU A C 1
ATOM 552 O O . LEU A 1 75 ? -8.683 -4.312 1.140 1.00 89.88 75 LEU A O 1
ATOM 556 N N . SER A 1 76 ? -8.083 -3.100 -0.639 1.00 89.94 76 SER A N 1
ATOM 557 C CA . SER A 1 76 ? -6.991 -3.974 -1.065 1.00 89.94 76 SER A CA 1
ATOM 558 C C . SER A 1 76 ? -5.888 -3.090 -1.622 1.00 89.94 76 SER A C 1
ATOM 560 O O . SER A 1 76 ? -6.150 -2.293 -2.516 1.00 89.94 76 SER A O 1
ATOM 562 N N . MET A 1 77 ? -4.686 -3.220 -1.067 1.00 88.50 77 MET A N 1
ATOM 563 C CA . MET A 1 77 ? -3.501 -2.470 -1.475 1.00 88.50 77 MET A CA 1
ATOM 564 C C . MET A 1 77 ? -2.422 -3.444 -1.922 1.00 88.50 77 MET A C 1
ATOM 566 O O . MET A 1 77 ? -2.177 -4.457 -1.264 1.00 88.50 77 MET A O 1
ATOM 570 N N . THR A 1 78 ? -1.782 -3.096 -3.028 1.00 91.00 78 THR A N 1
ATOM 571 C CA . THR A 1 78 ? -0.549 -3.715 -3.503 1.00 91.00 78 THR A CA 1
ATOM 572 C C . THR A 1 78 ? 0.560 -2.691 -3.313 1.00 91.00 78 THR A C 1
ATOM 574 O O . THR A 1 78 ? 0.352 -1.511 -3.584 1.00 91.00 78 THR A O 1
ATOM 577 N N . VAL A 1 79 ? 1.703 -3.134 -2.796 1.00 90.75 79 VAL A N 1
ATOM 578 C CA . VAL A 1 79 ? 2.907 -2.312 -2.660 1.00 90.75 79 VAL A CA 1
ATOM 579 C C . VAL A 1 79 ? 3.940 -2.928 -3.577 1.00 90.75 79 VAL A C 1
ATOM 581 O O . VAL A 1 79 ? 4.261 -4.104 -3.415 1.00 90.75 79 VAL A O 1
ATOM 584 N N . ASP A 1 80 ? 4.433 -2.131 -4.513 1.00 90.56 80 ASP A N 1
ATOM 585 C CA . ASP A 1 80 ? 5.495 -2.520 -5.424 1.00 90.56 80 ASP A CA 1
ATOM 586 C C . ASP A 1 80 ? 6.777 -1.804 -4.997 1.00 90.56 80 ASP A C 1
ATOM 588 O O . ASP A 1 80 ? 6.778 -0.603 -4.721 1.00 90.56 80 ASP A O 1
ATOM 592 N N . LEU A 1 81 ? 7.868 -2.559 -4.909 1.00 90.88 81 LEU A N 1
ATOM 593 C CA . LEU A 1 81 ? 9.199 -2.028 -4.658 1.00 90.88 81 LEU A CA 1
ATOM 594 C C . LEU A 1 81 ? 10.048 -2.355 -5.875 1.00 90.88 81 LEU A C 1
ATOM 596 O O . LEU A 1 81 ? 10.324 -3.523 -6.139 1.00 90.88 81 LEU A O 1
ATOM 600 N N . ASP A 1 82 ? 10.441 -1.321 -6.605 1.00 90.12 82 ASP A N 1
ATOM 601 C CA . ASP A 1 82 ? 11.248 -1.457 -7.808 1.00 90.12 82 ASP A CA 1
ATOM 602 C C . ASP A 1 82 ? 12.540 -0.648 -7.685 1.00 90.12 82 ASP A C 1
ATOM 604 O O . ASP A 1 82 ? 12.592 0.411 -7.053 1.00 90.12 82 ASP A O 1
ATOM 608 N N . ARG A 1 83 ? 13.604 -1.182 -8.280 1.00 90.94 83 ARG A N 1
ATOM 609 C CA . ARG A 1 83 ? 14.903 -0.528 -8.395 1.00 90.94 83 ARG A CA 1
ATOM 610 C C . ARG A 1 83 ? 15.620 -1.084 -9.614 1.00 90.94 83 ARG A C 1
ATOM 612 O O . ARG A 1 83 ? 15.786 -2.296 -9.748 1.00 90.94 83 ARG A O 1
ATOM 619 N N . GLU A 1 84 ? 16.137 -0.191 -10.451 1.00 88.19 84 GLU A N 1
ATOM 620 C CA . GLU A 1 84 ? 17.009 -0.578 -11.556 1.00 88.19 84 GLU A CA 1
ATOM 621 C C . GLU A 1 84 ? 18.242 -1.335 -11.020 1.00 88.19 84 GLU A C 1
ATOM 623 O O . GLU A 1 84 ? 18.968 -0.840 -10.154 1.00 88.19 84 GLU A O 1
ATOM 628 N N . GLY A 1 85 ? 18.450 -2.565 -11.500 1.00 85.75 85 GLY A N 1
ATOM 629 C CA . GLY A 1 85 ? 19.500 -3.468 -11.006 1.00 85.75 85 GLY A CA 1
ATOM 630 C C . GLY A 1 85 ? 19.084 -4.392 -9.852 1.00 85.75 85 GLY A C 1
ATOM 631 O O . GLY A 1 85 ? 19.910 -5.178 -9.392 1.00 85.75 85 GLY A O 1
ATOM 632 N N . GLY A 1 86 ? 17.819 -4.344 -9.424 1.00 89.38 86 GLY A N 1
ATOM 633 C CA . GLY A 1 86 ? 17.246 -5.225 -8.410 1.00 89.38 86 GLY A CA 1
ATOM 634 C C . GLY A 1 86 ? 17.109 -4.578 -7.031 1.00 89.38 86 GLY A C 1
ATOM 635 O O . GLY A 1 86 ? 17.773 -3.596 -6.689 1.00 89.38 86 GLY A O 1
ATOM 636 N N . VAL A 1 87 ? 16.220 -5.152 -6.225 1.00 91.56 87 VAL A N 1
ATOM 637 C CA . VAL A 1 87 ? 15.972 -4.747 -4.837 1.00 91.56 87 VAL A CA 1
ATOM 638 C C . VAL A 1 87 ? 16.947 -5.486 -3.921 1.00 91.56 87 VAL A C 1
ATOM 640 O O . VAL A 1 87 ? 17.105 -6.698 -4.035 1.00 91.56 87 VAL A O 1
ATOM 643 N N . SER A 1 88 ? 17.615 -4.771 -3.011 1.00 94.00 88 SER A N 1
ATOM 644 C CA . SER A 1 88 ? 18.510 -5.403 -2.036 1.00 94.00 88 SER A CA 1
ATOM 645 C C . SER A 1 88 ? 17.727 -6.112 -0.929 1.00 94.00 88 SER A C 1
ATOM 647 O O . SER A 1 88 ? 16.673 -5.640 -0.503 1.00 94.00 88 SER A O 1
ATOM 649 N N . GLU A 1 89 ? 18.286 -7.201 -0.396 1.00 93.00 89 GLU A N 1
ATOM 650 C CA . GLU A 1 89 ? 17.719 -7.926 0.755 1.00 93.00 89 GLU A CA 1
ATOM 651 C C . GLU A 1 89 ? 17.514 -7.020 1.977 1.00 93.00 89 GLU A C 1
ATOM 653 O O . GLU A 1 89 ? 16.527 -7.146 2.694 1.00 93.00 89 GLU A O 1
ATOM 658 N N . GLU A 1 90 ? 18.412 -6.056 2.196 1.00 94.25 90 GLU A N 1
ATOM 659 C CA . GLU A 1 90 ? 18.273 -5.070 3.272 1.00 94.25 90 GLU A CA 1
ATOM 660 C C . GLU A 1 90 ? 17.035 -4.180 3.076 1.00 94.25 90 GLU A C 1
ATOM 662 O O . GLU A 1 90 ? 16.264 -3.977 4.017 1.00 94.25 90 GLU A O 1
ATOM 667 N N . ALA A 1 91 ? 16.805 -3.687 1.853 1.00 93.81 91 ALA A N 1
ATOM 668 C CA . ALA A 1 91 ? 15.622 -2.892 1.537 1.00 93.81 91 ALA A CA 1
ATOM 669 C C . ALA A 1 91 ? 14.342 -3.734 1.659 1.00 93.81 91 ALA A C 1
ATOM 671 O O . ALA A 1 91 ? 13.364 -3.280 2.255 1.00 93.81 91 ALA A O 1
ATOM 672 N N . LEU A 1 92 ? 14.368 -4.977 1.167 1.00 95.19 92 LEU A N 1
ATOM 673 C CA . LEU A 1 92 ? 13.259 -5.923 1.286 1.00 95.19 92 LEU A CA 1
ATOM 674 C C . LEU A 1 92 ? 12.918 -6.200 2.760 1.00 95.19 92 LEU A C 1
ATOM 676 O O . LEU A 1 92 ? 11.755 -6.111 3.154 1.00 95.19 92 LEU A O 1
ATOM 680 N N . ALA A 1 93 ? 13.926 -6.476 3.593 1.00 95.56 93 ALA A N 1
ATOM 681 C CA . ALA A 1 93 ? 13.763 -6.716 5.024 1.00 95.56 93 ALA A CA 1
ATOM 682 C C . ALA A 1 93 ? 13.218 -5.481 5.754 1.00 95.56 93 ALA A C 1
ATOM 684 O O . ALA A 1 93 ? 12.307 -5.607 6.576 1.00 95.56 93 ALA A O 1
ATOM 685 N N . GLY A 1 94 ? 13.723 -4.288 5.424 1.00 96.12 94 GLY A N 1
ATOM 686 C CA . GLY A 1 94 ? 13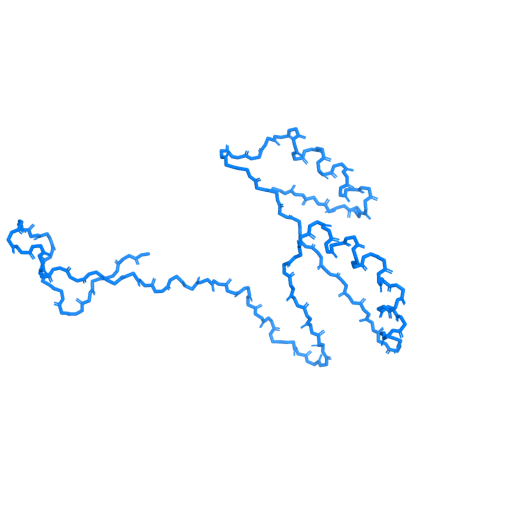.245 -3.025 5.984 1.00 96.12 94 GLY A CA 1
ATOM 687 C C . GLY A 1 94 ? 11.771 -2.771 5.670 1.00 96.12 94 GLY A C 1
ATOM 688 O O . GLY A 1 94 ? 10.98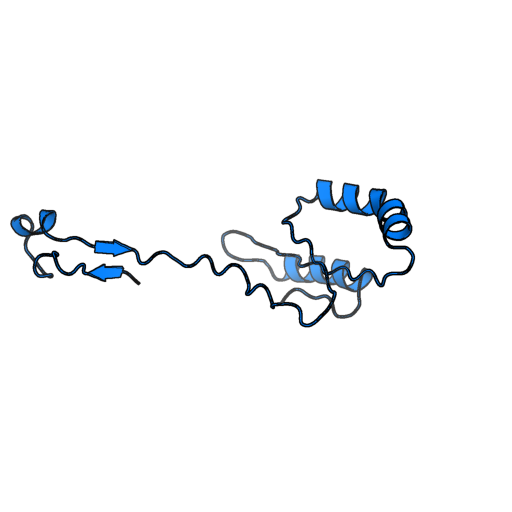5 -2.483 6.577 1.00 96.12 94 GLY A O 1
ATOM 689 N N . VAL A 1 95 ? 11.367 -2.949 4.409 1.00 95.38 95 VAL A N 1
ATOM 690 C CA . VAL A 1 95 ? 9.966 -2.769 4.002 1.00 95.38 95 VAL A CA 1
ATOM 691 C C . VAL A 1 95 ? 9.071 -3.849 4.610 1.00 95.38 95 VAL A C 1
ATOM 693 O O . VAL A 1 95 ? 8.030 -3.520 5.179 1.00 95.38 95 VAL A O 1
ATOM 696 N N . ASN A 1 96 ? 9.491 -5.116 4.611 1.00 96.19 96 ASN A N 1
ATOM 697 C CA . ASN A 1 96 ? 8.739 -6.205 5.239 1.00 96.19 96 ASN A CA 1
ATOM 698 C C . ASN A 1 96 ? 8.553 -6.005 6.751 1.00 96.19 96 ASN A C 1
ATOM 700 O O . ASN A 1 96 ? 7.484 -6.308 7.283 1.00 96.19 96 ASN A O 1
ATOM 704 N N . ALA A 1 97 ? 9.542 -5.435 7.446 1.00 96.00 97 ALA A N 1
ATOM 705 C CA . ALA A 1 97 ? 9.413 -5.084 8.858 1.00 96.00 97 ALA A CA 1
ATOM 706 C C . ALA A 1 97 ? 8.356 -3.992 9.099 1.00 96.00 97 ALA A C 1
ATOM 708 O O . ALA A 1 97 ? 7.692 -4.002 10.136 1.00 96.00 97 ALA A O 1
ATOM 709 N N . VAL A 1 98 ? 8.177 -3.056 8.160 1.00 95.69 98 VAL A N 1
ATOM 710 C CA . VAL A 1 98 ? 7.121 -2.034 8.233 1.00 95.69 98 VAL A CA 1
ATOM 711 C C . VAL A 1 98 ? 5.759 -2.633 7.884 1.00 95.69 98 VAL A C 1
ATOM 713 O O . VAL A 1 98 ? 4.825 -2.493 8.673 1.00 95.69 98 VAL A O 1
ATOM 716 N N . LEU A 1 99 ? 5.639 -3.353 6.763 1.00 95.06 99 LEU A N 1
ATOM 717 C CA . LEU A 1 99 ? 4.377 -3.979 6.343 1.00 95.06 99 LEU A CA 1
ATOM 718 C C . LEU A 1 99 ? 3.850 -4.962 7.398 1.00 95.06 99 LEU A C 1
ATOM 720 O O . LEU A 1 99 ? 2.654 -4.968 7.695 1.00 95.06 99 LEU A O 1
ATOM 724 N N . GLY A 1 100 ? 4.746 -5.708 8.050 1.00 93.88 100 GLY A N 1
ATOM 725 C CA . GLY A 1 100 ? 4.408 -6.621 9.141 1.00 93.88 100 GLY A CA 1
ATOM 726 C C . GLY A 1 100 ? 3.823 -5.936 10.382 1.00 93.88 100 GLY A C 1
ATOM 727 O O . GLY A 1 100 ? 3.009 -6.550 11.072 1.00 93.88 100 GLY A O 1
ATOM 728 N N . LYS A 1 101 ? 4.165 -4.664 10.648 1.00 94.94 101 LYS A N 1
ATOM 729 C CA . LYS A 1 101 ? 3.537 -3.866 11.722 1.00 94.94 101 LYS A CA 1
ATOM 730 C C . LYS A 1 101 ? 2.108 -3.459 11.372 1.00 94.94 101 LYS A C 1
ATOM 732 O O . LYS A 1 101 ? 1.286 -3.320 12.271 1.00 94.94 101 LYS A O 1
ATOM 737 N N . VAL A 1 102 ? 1.819 -3.266 10.084 1.00 92.69 102 VAL A N 1
ATOM 738 C CA . VAL A 1 102 ? 0.488 -2.870 9.600 1.00 92.69 102 VAL A CA 1
ATOM 739 C C . VAL A 1 102 ? -0.441 -4.079 9.509 1.00 92.69 102 VAL A C 1
ATOM 741 O O . VAL A 1 102 ? -1.582 -4.030 9.966 1.00 92.69 102 VAL A O 1
ATOM 744 N N . LYS A 1 103 ? 0.033 -5.184 8.923 1.00 91.75 103 LYS A N 1
ATOM 745 C CA . LYS A 1 103 ? -0.747 -6.412 8.762 1.00 91.75 103 LYS A CA 1
ATOM 746 C C . LYS A 1 103 ? 0.162 -7.635 8.786 1.00 91.75 103 LYS A C 1
ATOM 748 O O . LYS A 1 103 ? 1.013 -7.814 7.919 1.00 91.75 103 LYS A O 1
ATOM 753 N N . 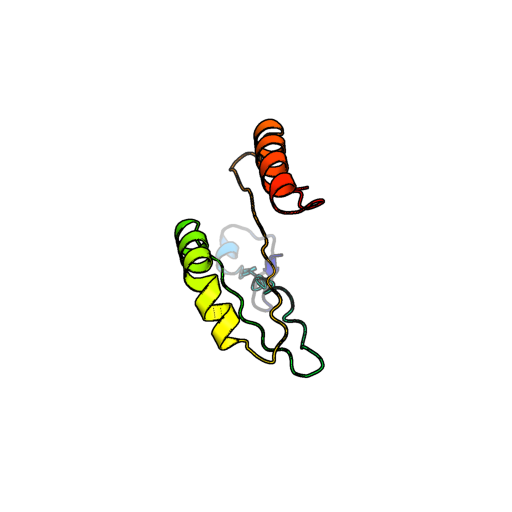ALA A 1 104 ? -0.094 -8.538 9.730 1.00 92.75 104 ALA A N 1
ATOM 754 C CA . ALA A 1 104 ? 0.606 -9.815 9.797 1.00 92.75 104 ALA A CA 1
ATOM 755 C C . ALA A 1 104 ? 0.488 -10.591 8.471 1.00 92.75 104 ALA A C 1
ATOM 757 O O . ALA A 1 104 ? -0.603 -10.732 7.911 1.00 92.75 104 ALA A O 1
ATOM 758 N N . GLY A 1 105 ? 1.622 -11.090 7.977 1.00 90.44 105 GLY A N 1
ATOM 759 C CA . GLY A 1 105 ? 1.708 -11.837 6.720 1.00 90.44 105 GLY A CA 1
ATOM 760 C C . GLY A 1 105 ? 1.718 -10.978 5.451 1.00 90.44 105 GLY A C 1
ATOM 761 O O . GLY A 1 105 ? 1.770 -11.540 4.358 1.00 90.44 105 GLY A O 1
ATOM 762 N N . TRP A 1 106 ? 1.687 -9.645 5.562 1.00 93.06 106 TRP A N 1
ATOM 763 C CA . TRP A 1 106 ? 1.888 -8.762 4.417 1.00 93.06 106 TRP A CA 1
ATOM 764 C C . TRP A 1 106 ? 3.385 -8.599 4.146 1.00 93.06 106 TRP A C 1
ATOM 766 O O . TRP A 1 106 ? 4.076 -7.879 4.861 1.00 93.06 106 TRP A O 1
ATOM 776 N N . VAL A 1 107 ? 3.886 -9.330 3.149 1.00 93.25 107 VAL A N 1
ATOM 777 C CA . VAL A 1 107 ? 5.310 -9.378 2.799 1.00 93.25 107 VAL A CA 1
ATOM 778 C C . VAL A 1 107 ? 5.504 -9.286 1.288 1.00 93.25 107 VAL A C 1
ATOM 780 O O . VAL A 1 107 ? 4.753 -9.897 0.523 1.00 93.25 107 VAL A O 1
ATOM 783 N N . LEU A 1 108 ? 6.523 -8.538 0.880 1.00 90.12 108 LEU A N 1
ATOM 784 C CA . LEU A 1 108 ? 7.130 -8.581 -0.444 1.00 90.12 108 LEU A CA 1
ATOM 785 C C . LEU A 1 108 ? 7.921 -9.888 -0.573 1.00 90.12 108 LEU A C 1
ATOM 787 O O . LEU A 1 108 ? 8.574 -10.312 0.388 1.00 90.12 108 LEU A O 1
ATOM 791 N N . ARG A 1 109 ? 7.814 -10.532 -1.734 1.00 81.94 109 ARG A N 1
ATOM 792 C CA . ARG A 1 109 ? 8.444 -11.817 -2.052 1.00 81.94 109 ARG A CA 1
ATOM 793 C C . ARG A 1 109 ? 9.385 -11.678 -3.229 1.00 81.94 109 ARG A C 1
ATOM 795 O O . ARG A 1 109 ? 9.075 -10.838 -4.099 1.00 81.94 109 ARG A O 1
#

pLDDT: mean 81.62, std 15.31, range [45.97, 97.0]

Secondary structure (DSSP, 8-state):
-EEE-TTPPPSS--TTTGGG--EEE------PPP----SSS---------HHHHHHHHHTHHHHHHHTTTS------------TT---HHHHHHHHHHHHHHSTT----

Mean predicted aligned error: 14.79 Å